Protein AF-A0A948B055-F1 (afdb_monomer)

Nearest PDB structures (foldseek):
  8cvm-assembly1_0  TM=9.613E-01  e=2.142E-02  Cutibacterium acnes
  8g2d-assembly1_16  TM=9.040E-01  e=3.318E-02  Thermus thermophilus HB8
  6o90-assembly1_3  TM=9.440E-01  e=7.478E-02  Enterococcus faecalis
  7nql-assembly1_B6  TM=7.366E-01  e=4.303E-01  Sus scrofa
  7jil-assembly1_c  TM=7.570E-01  e=2.326E+00  Flavobacterium johnsoniae

Foldseek 3Di:
DPDQPWDKFFWFFQDAPDPPRGPRDRPDIDTDRLQPDFFKDWDFDQDPVSRDGTITIGPDTSHRPD

Structure (mmCIF, N/CA/C/O backbone):
data_AF-A0A948B055-F1
#
_entry.id   AF-A0A948B055-F1
#
loop_
_atom_site.group_PDB
_atom_site.id
_atom_site.type_symbol
_atom_site.label_atom_id
_atom_site.label_alt_id
_atom_site.label_comp_id
_atom_site.label_asym_id
_atom_site.label_entity_id
_atom_site.label_seq_id
_atom_site.pdbx_PDB_ins_code
_atom_site.Cartn_x
_atom_site.Cartn_y
_atom_site.Cartn_z
_atom_site.occupancy
_atom_site.B_iso_or_equiv
_atom_site.auth_seq_id
_atom_site.auth_comp_id
_atom_site.auth_asym_id
_atom_site.auth_atom_id
_atom_site.pdbx_PDB_model_num
ATOM 1 N N . MET A 1 1 ? -15.842 -12.117 26.697 1.00 49.16 1 MET A N 1
ATOM 2 C CA . MET A 1 1 ? -14.589 -11.517 26.178 1.00 49.16 1 MET A CA 1
ATOM 3 C C . MET A 1 1 ? -14.842 -10.936 24.788 1.00 49.16 1 MET A C 1
ATOM 5 O O . MET A 1 1 ? -15.324 -11.683 23.939 1.00 49.16 1 MET A O 1
ATOM 9 N N . PRO A 1 2 ? -14.594 -9.640 24.527 1.00 51.19 2 PRO A N 1
ATOM 10 C CA . PRO A 1 2 ? -14.812 -9.066 23.202 1.00 51.19 2 PRO A CA 1
ATOM 11 C C . PRO A 1 2 ? -13.759 -9.610 22.227 1.00 51.19 2 PRO A C 1
ATOM 13 O O . PRO A 1 2 ? -12.608 -9.182 22.238 1.00 51.19 2 PRO A O 1
ATOM 16 N N . ARG A 1 3 ? -14.151 -10.566 21.376 1.00 56.16 3 ARG A N 1
ATOM 17 C CA . ARG A 1 3 ? -13.315 -11.061 20.273 1.00 56.16 3 ARG A CA 1
ATOM 18 C C . ARG A 1 3 ? -13.028 -9.880 19.342 1.00 56.16 3 ARG A C 1
ATOM 20 O O . ARG A 1 3 ? -13.954 -9.322 18.752 1.00 56.16 3 ARG A O 1
ATOM 27 N N . GLY A 1 4 ? -11.771 -9.434 19.292 1.00 59.09 4 GLY A N 1
ATOM 28 C CA . GLY A 1 4 ? -11.347 -8.316 18.449 1.00 59.09 4 GLY A CA 1
ATOM 29 C C . GLY A 1 4 ? -11.818 -8.543 17.015 1.00 59.09 4 GLY A C 1
ATOM 30 O O . GLY A 1 4 ? -11.600 -9.612 16.460 1.00 59.09 4 GLY A O 1
ATOM 31 N N . LYS A 1 5 ? -12.524 -7.572 16.428 1.00 65.75 5 LYS A N 1
ATOM 32 C CA . LYS A 1 5 ? -13.068 -7.687 15.070 1.00 65.75 5 LYS A CA 1
ATOM 33 C C . LYS A 1 5 ? -11.926 -7.484 14.066 1.00 65.75 5 LYS A C 1
ATOM 35 O O . LYS A 1 5 ? -11.753 -6.389 13.526 1.00 65.75 5 LYS A O 1
ATOM 40 N N . ASN A 1 6 ? -11.110 -8.517 13.845 1.00 72.12 6 ASN A N 1
ATOM 41 C CA . ASN A 1 6 ? -10.078 -8.497 12.808 1.00 72.12 6 ASN A CA 1
ATOM 42 C C . ASN A 1 6 ? -10.775 -8.386 11.448 1.00 72.12 6 ASN A C 1
ATOM 44 O O . ASN A 1 6 ? -11.705 -9.135 11.155 1.00 72.12 6 ASN A O 1
ATOM 48 N N . THR A 1 7 ? -10.346 -7.454 10.607 1.00 77.56 7 THR A N 1
ATOM 49 C CA . THR A 1 7 ? -10.834 -7.340 9.234 1.00 77.56 7 THR A CA 1
ATOM 50 C C . THR A 1 7 ? -9.710 -7.651 8.271 1.00 77.56 7 THR A C 1
ATOM 52 O O . THR A 1 7 ? -8.570 -7.233 8.460 1.00 77.56 7 THR A O 1
ATOM 55 N N . ASN A 1 8 ? -10.050 -8.396 7.228 1.00 82.06 8 ASN A N 1
ATOM 56 C CA . ASN A 1 8 ? -9.150 -8.607 6.115 1.00 82.06 8 ASN A CA 1
ATOM 57 C C . ASN A 1 8 ? -9.124 -7.340 5.260 1.00 82.06 8 ASN A C 1
ATOM 59 O O . ASN A 1 8 ? -10.157 -6.942 4.725 1.00 82.06 8 ASN A O 1
ATOM 63 N N . VAL A 1 9 ? -7.950 -6.744 5.115 1.00 83.50 9 VAL A N 1
ATOM 64 C CA . VAL A 1 9 ? -7.701 -5.665 4.161 1.00 83.50 9 VAL A CA 1
ATOM 65 C C . VAL A 1 9 ? -6.774 -6.164 3.070 1.00 83.50 9 VAL A C 1
ATOM 67 O O . VAL A 1 9 ? -5.902 -7.009 3.299 1.00 83.50 9 VAL A O 1
ATOM 70 N N . TYR A 1 10 ? -6.987 -5.647 1.871 1.00 84.50 10 TYR A N 1
ATOM 71 C CA . TYR A 1 10 ? -6.163 -5.956 0.722 1.00 84.50 10 TYR A CA 1
ATOM 72 C C . TYR A 1 10 ? -5.177 -4.815 0.488 1.00 84.50 10 TYR A C 1
ATOM 74 O O . TYR A 1 10 ? -5.563 -3.647 0.485 1.00 84.50 10 TYR A O 1
ATOM 82 N N . LEU A 1 11 ? -3.903 -5.156 0.315 1.00 85.50 11 LEU A N 1
ATOM 83 C CA . LEU A 1 11 ? -2.845 -4.199 0.032 1.00 85.50 11 LEU A CA 1
ATOM 84 C C . LEU A 1 11 ? -2.601 -4.159 -1.468 1.00 85.50 11 LEU A C 1
ATOM 86 O O . LEU A 1 11 ? -2.219 -5.162 -2.081 1.00 85.50 11 LEU A O 1
ATOM 90 N N . VAL A 1 12 ? -2.812 -2.977 -2.023 1.00 85.25 12 VAL A N 1
ATOM 91 C CA . VAL A 1 12 ? -2.662 -2.664 -3.436 1.00 85.25 12 VAL A CA 1
ATOM 92 C C . VAL A 1 12 ? -1.318 -1.980 -3.638 1.00 85.25 12 VAL A C 1
ATOM 94 O O . VAL A 1 12 ? -0.968 -1.053 -2.909 1.00 85.25 12 VAL A O 1
ATOM 97 N N . CYS A 1 13 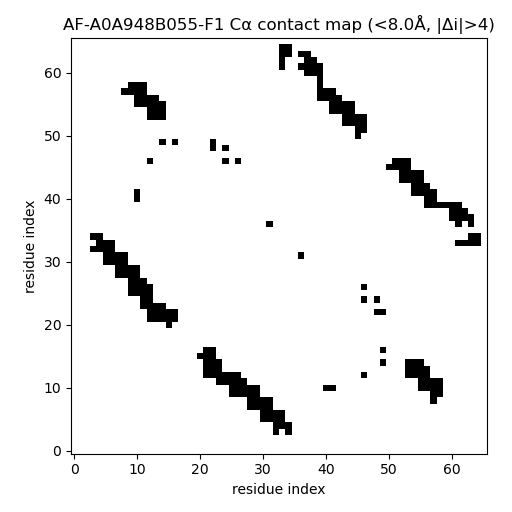? -0.552 -2.434 -4.625 1.00 85.56 13 CYS A N 1
ATOM 98 C CA . CYS A 1 13 ? 0.680 -1.779 -5.045 1.00 85.56 13 CYS A CA 1
ATOM 99 C C . CYS A 1 13 ? 0.364 -0.369 -5.569 1.00 85.56 13 CYS A C 1
ATOM 101 O O . CYS A 1 13 ? -0.301 -0.216 -6.599 1.00 85.56 13 CYS A O 1
ATOM 103 N N . GLN A 1 14 ? 0.849 0.647 -4.854 1.00 79.62 14 GLN A N 1
ATOM 104 C CA . GLN A 1 14 ? 0.685 2.065 -5.190 1.00 79.62 14 GLN A CA 1
ATOM 105 C C . GLN A 1 14 ? 1.787 2.587 -6.122 1.00 79.62 14 GLN A C 1
ATOM 107 O O . GLN A 1 14 ? 1.763 3.751 -6.509 1.00 79.62 14 GLN A O 1
ATOM 112 N N . GLU A 1 15 ? 2.742 1.739 -6.511 1.00 77.25 15 GLU A N 1
ATOM 113 C CA . GLU A 1 15 ? 3.825 2.143 -7.403 1.00 77.25 15 GLU A CA 1
ATOM 114 C C . GLU A 1 15 ? 3.301 2.505 -8.794 1.00 77.25 15 GLU A C 1
ATOM 116 O O . GLU A 1 15 ? 2.511 1.765 -9.393 1.00 77.25 15 GLU A O 1
ATOM 121 N N . ALA A 1 16 ? 3.803 3.607 -9.343 1.00 68.69 16 ALA A N 1
ATOM 122 C CA . ALA A 1 16 ? 3.647 3.934 -10.749 1.00 68.69 16 ALA A CA 1
ATOM 123 C C . ALA A 1 16 ? 4.527 2.994 -11.599 1.00 68.69 16 ALA A C 1
ATOM 125 O O . ALA A 1 16 ? 5.751 2.979 -11.471 1.00 68.69 16 ALA A O 1
ATOM 126 N N . VAL A 1 17 ? 3.896 2.189 -12.457 1.00 66.81 17 VAL A N 1
ATOM 127 C CA . VAL A 1 17 ? 4.567 1.353 -13.475 1.00 66.81 17 VAL A CA 1
ATOM 128 C C . VAL A 1 17 ? 4.897 2.191 -14.713 1.00 66.81 17 VAL A C 1
ATOM 130 O O . VAL A 1 17 ? 5.799 1.865 -15.477 1.00 66.81 17 VAL A O 1
ATOM 133 N N . SER A 1 18 ? 4.192 3.302 -14.916 1.00 65.31 18 SER A N 1
ATOM 134 C CA . SER A 1 18 ? 4.458 4.287 -15.968 1.00 65.31 18 SER A CA 1
ATOM 135 C C . SER A 1 18 ? 4.071 5.679 -15.470 1.00 65.31 18 SER A C 1
ATOM 137 O O . SER A 1 18 ? 3.337 5.781 -14.488 1.00 65.31 18 SER A O 1
ATOM 139 N N . LYS A 1 19 ? 4.523 6.739 -16.159 1.00 66.50 19 LYS A N 1
ATOM 140 C CA . LYS A 1 19 ? 4.298 8.155 -15.791 1.00 66.50 19 LYS A CA 1
ATOM 141 C C . LYS A 1 19 ? 2.824 8.504 -15.496 1.00 66.50 19 LYS A C 1
ATOM 143 O O . LYS A 1 19 ? 2.579 9.438 -14.748 1.00 66.50 19 LYS A O 1
ATOM 148 N N . ASP A 1 20 ? 1.882 7.711 -16.015 1.00 58.56 20 A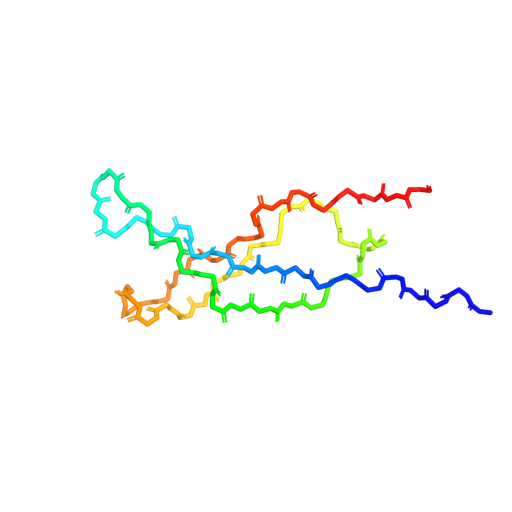SP A N 1
ATOM 149 C CA . ASP A 1 20 ? 0.434 7.869 -15.825 1.00 58.56 20 ASP A CA 1
ATOM 150 C C . ASP A 1 20 ? -0.276 6.618 -15.246 1.00 58.56 20 ASP A C 1
ATOM 152 O O . ASP A 1 20 ? -1.465 6.641 -14.943 1.00 58.56 20 ASP A O 1
ATOM 156 N N . LYS A 1 21 ? 0.430 5.491 -15.054 1.00 71.38 21 LYS A N 1
ATOM 157 C CA . LYS A 1 21 ? -0.211 4.199 -14.741 1.00 71.38 21 LYS A CA 1
ATOM 158 C C . LYS A 1 21 ? 0.300 3.597 -13.441 1.00 71.38 21 LYS A C 1
ATOM 160 O O . LYS A 1 21 ? 1.466 3.220 -13.326 1.00 71.38 21 LYS A O 1
ATOM 165 N N . LYS A 1 22 ? -0.599 3.451 -12.470 1.00 74.50 22 LYS A N 1
ATOM 166 C CA . LYS A 1 22 ? -0.348 2.725 -11.218 1.00 74.50 22 LYS A CA 1
ATOM 167 C C . LYS A 1 22 ? -0.410 1.220 -11.457 1.00 74.50 22 LYS A C 1
ATOM 169 O O . LYS A 1 22 ? -1.199 0.749 -12.272 1.00 74.50 22 LYS A O 1
ATOM 174 N N . CYS A 1 23 ? 0.412 0.465 -10.734 1.00 80.62 23 CYS A N 1
ATOM 175 C CA . CYS A 1 23 ? 0.472 -0.989 -10.847 1.00 80.62 23 CYS A CA 1
ATOM 176 C C . CYS A 1 23 ? -0.886 -1.639 -10.574 1.00 80.62 23 CYS A C 1
ATOM 178 O O . CYS A 1 23 ? -1.318 -2.518 -11.326 1.00 80.62 23 CYS A O 1
ATOM 180 N N . GLY A 1 24 ? -1.533 -1.215 -9.483 1.00 72.19 24 GLY A N 1
ATOM 181 C CA . GLY A 1 24 ? -2.839 -1.725 -9.071 1.00 72.19 24 GLY A CA 1
ATOM 182 C C . GLY A 1 24 ? -2.832 -3.199 -8.648 1.00 72.19 24 GLY A C 1
ATOM 183 O O . GLY A 1 24 ? -3.895 -3.766 -8.429 1.00 72.19 24 GLY A O 1
ATOM 184 N N . MET A 1 25 ? -1.660 -3.839 -8.528 1.00 78.81 25 MET A N 1
ATOM 185 C CA . MET A 1 25 ? -1.538 -5.235 -8.093 1.00 78.81 25 MET A CA 1
ATOM 186 C C . MET A 1 25 ? -2.016 -5.386 -6.648 1.00 78.81 25 MET A C 1
ATOM 188 O O . MET A 1 25 ? -1.353 -4.932 -5.713 1.00 78.81 25 MET A O 1
ATOM 192 N N . GLN A 1 26 ? -3.145 -6.060 -6.459 1.00 74.56 26 GLN A N 1
ATOM 193 C CA . GLN A 1 26 ? -3.699 -6.375 -5.147 1.00 74.56 26 GLN A CA 1
ATOM 194 C C . GLN A 1 26 ? -3.245 -7.773 -4.703 1.00 74.56 26 GLN A C 1
ATOM 196 O O . GLN A 1 26 ? -4.021 -8.723 -4.680 1.00 74.56 26 GLN A O 1
ATOM 201 N N . ASN A 1 27 ? -1.955 -7.907 -4.391 1.00 70.88 27 ASN A N 1
ATOM 202 C CA . ASN A 1 27 ? -1.328 -9.220 -4.200 1.00 70.88 27 ASN A CA 1
ATOM 203 C C . ASN 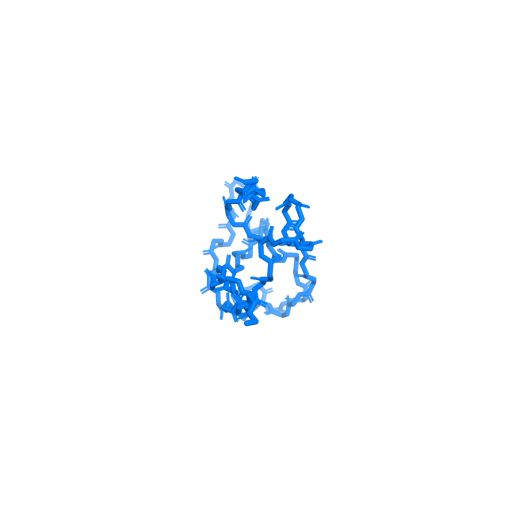A 1 27 ? -1.384 -9.734 -2.754 1.00 70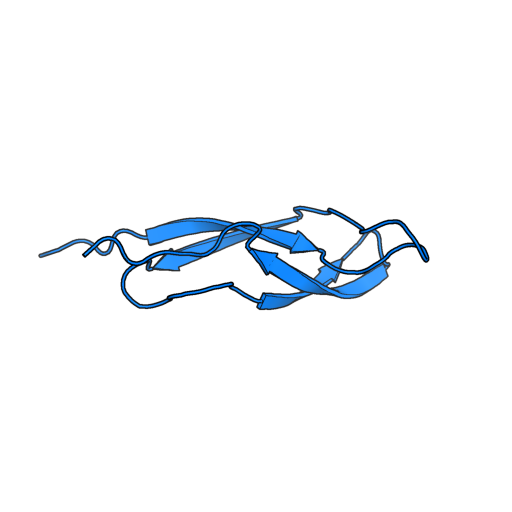.88 27 ASN A C 1
ATOM 205 O O . ASN A 1 27 ? -1.089 -10.896 -2.492 1.00 70.88 27 ASN A O 1
ATOM 209 N N . TYR A 1 28 ? -1.715 -8.872 -1.790 1.00 79.62 28 TYR A N 1
ATOM 210 C CA . TYR A 1 28 ? -1.571 -9.210 -0.379 1.00 79.62 28 TYR A CA 1
ATOM 211 C C . TYR A 1 28 ? -2.841 -8.963 0.408 1.00 79.62 28 TYR A C 1
ATOM 213 O O . TYR A 1 28 ? -3.447 -7.899 0.322 1.00 79.62 28 TYR A O 1
ATOM 221 N N . LYS A 1 29 ? -3.187 -9.938 1.242 1.00 83.94 29 LYS A N 1
ATOM 222 C CA . LYS A 1 29 ? -4.279 -9.862 2.203 1.00 83.94 29 LYS A CA 1
ATOM 223 C C . LYS A 1 29 ? -3.679 -9.883 3.597 1.00 83.94 29 LYS A C 1
ATOM 225 O O . LYS A 1 29 ? -2.896 -10.774 3.911 1.00 83.94 29 LYS A O 1
ATOM 230 N N . THR A 1 30 ? -4.032 -8.911 4.424 1.00 83.38 30 THR A N 1
ATOM 231 C CA . THR A 1 30 ? -3.587 -8.869 5.818 1.00 83.38 30 THR A CA 1
ATOM 232 C C . THR A 1 30 ? -4.769 -8.674 6.750 1.00 83.38 30 THR A C 1
ATOM 234 O O . THR A 1 30 ? -5.778 -8.062 6.395 1.00 83.38 30 THR A O 1
ATOM 237 N N . ARG A 1 31 ? -4.663 -9.261 7.939 1.00 82.38 31 ARG A N 1
ATOM 238 C CA . ARG A 1 31 ? -5.655 -9.141 9.003 1.00 82.38 31 ARG A CA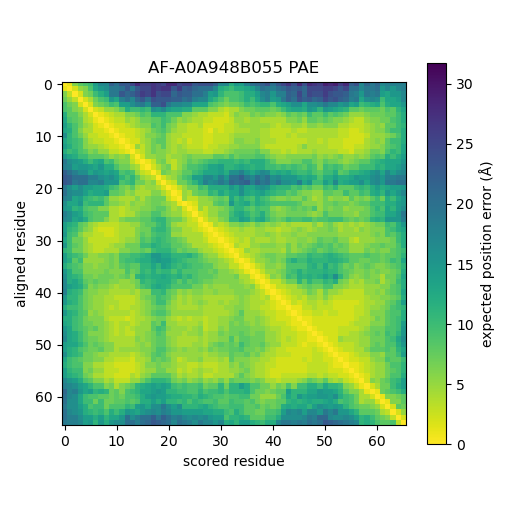 1
ATOM 239 C C . ARG A 1 31 ? -5.243 -7.982 9.883 1.00 82.38 31 ARG A C 1
ATOM 241 O O . ARG A 1 31 ? -4.224 -8.055 10.559 1.00 82.38 31 ARG A O 1
ATOM 248 N N . ILE A 1 32 ? -6.051 -6.935 9.887 1.00 82.38 32 ILE A N 1
ATOM 249 C CA . ILE A 1 32 ? -5.826 -5.770 10.736 1.00 82.38 32 ILE A CA 1
ATOM 250 C C . ILE A 1 32 ? -6.932 -5.698 11.772 1.00 82.38 32 ILE A C 1
ATOM 252 O O . ILE A 1 32 ? -8.094 -6.019 11.505 1.00 82.38 32 ILE A O 1
ATOM 256 N N . ASN A 1 33 ? -6.568 -5.320 12.988 1.00 78.62 33 ASN A N 1
ATOM 257 C CA . ASN A 1 33 ? -7.547 -5.076 14.026 1.00 78.62 33 ASN A CA 1
ATOM 258 C C . ASN A 1 33 ? -8.036 -3.633 13.884 1.00 78.62 33 ASN A C 1
ATOM 260 O O . ASN A 1 33 ? -7.297 -2.695 14.177 1.00 78.62 33 ASN A O 1
ATOM 264 N N . LYS A 1 34 ? -9.290 -3.466 13.444 1.00 71.62 34 LYS A N 1
ATOM 265 C CA . LYS A 1 34 ? -9.929 -2.150 13.260 1.00 71.62 34 LYS A CA 1
ATOM 266 C C . LYS A 1 34 ? -9.946 -1.302 14.534 1.00 71.62 34 LYS A C 1
ATOM 268 O O . LYS A 1 34 ? -10.150 -0.101 14.447 1.00 71.62 34 LYS A O 1
ATOM 273 N N . LYS A 1 35 ? -9.769 -1.941 15.700 1.00 71.62 35 LYS A N 1
ATOM 274 C CA . LYS A 1 35 ? -9.726 -1.267 16.998 1.00 71.62 35 LYS A CA 1
ATOM 275 C C . LYS A 1 35 ? -8.402 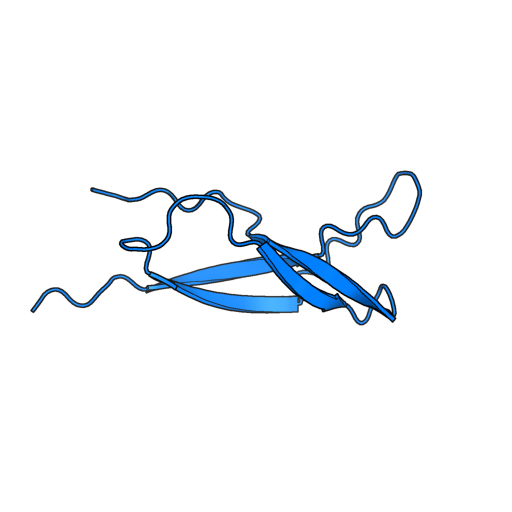-0.565 17.299 1.00 71.62 35 LYS A C 1
ATOM 277 O O . LYS A 1 35 ? -8.380 0.429 18.003 1.00 71.62 35 LYS A O 1
ATOM 282 N N . THR A 1 36 ? -7.298 -1.116 16.806 1.00 75.06 36 THR A N 1
ATOM 283 C CA . THR A 1 36 ? -5.948 -0.639 17.144 1.00 75.06 36 THR A CA 1
ATOM 284 C C . THR A 1 36 ? -5.274 0.080 15.987 1.00 75.06 36 THR A C 1
ATOM 286 O O . THR A 1 36 ? -4.367 0.867 16.217 1.00 75.06 36 THR A O 1
ATOM 289 N N . ILE A 1 37 ? -5.678 -0.208 14.747 1.00 73.75 37 ILE A N 1
ATOM 290 C CA . ILE A 1 37 ? -5.112 0.406 13.547 1.00 73.75 37 ILE A CA 1
ATOM 291 C C . ILE A 1 37 ? -6.152 1.336 12.931 1.00 73.75 37 ILE A C 1
ATOM 293 O O . ILE A 1 37 ? -7.183 0.877 12.435 1.00 73.75 37 ILE A O 1
ATOM 297 N N . THR A 1 38 ? -5.842 2.628 12.933 1.00 69.19 38 THR A N 1
ATOM 298 C CA . THR A 1 38 ? -6.627 3.700 12.313 1.00 69.19 38 THR A CA 1
ATOM 299 C C . THR A 1 38 ? -5.839 4.298 11.149 1.00 69.19 38 THR A C 1
ATOM 301 O O . THR A 1 38 ? -4.646 4.557 11.277 1.00 69.19 38 THR A O 1
ATOM 304 N N . GLY A 1 39 ? -6.496 4.514 10.005 1.00 77.88 39 GLY A N 1
ATOM 305 C CA . GLY A 1 39 ? -5.884 5.131 8.818 1.00 77.88 39 GLY A CA 1
ATOM 306 C C . GLY A 1 3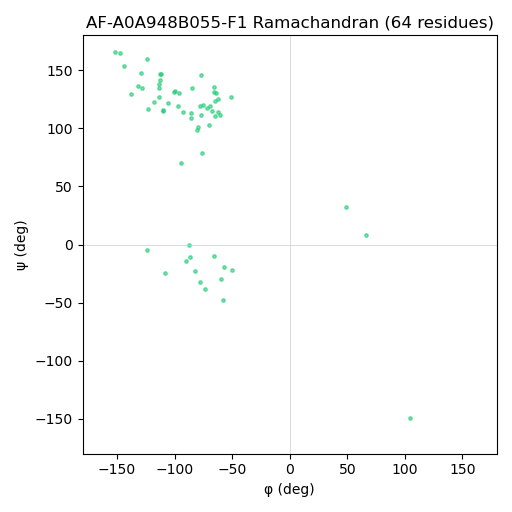9 ? -5.549 4.147 7.690 1.00 77.88 39 GLY A C 1
ATOM 307 O O . GLY A 1 39 ? -6.258 3.159 7.477 1.00 77.88 39 GLY A O 1
ATOM 308 N N . LYS A 1 40 ? -4.502 4.445 6.911 1.00 78.81 40 LYS A N 1
ATOM 309 C CA . LYS A 1 40 ? -4.051 3.617 5.780 1.00 78.81 40 LYS A CA 1
ATOM 310 C C . LYS A 1 40 ? -2.924 2.694 6.222 1.00 78.81 40 LYS A C 1
ATOM 312 O O . LYS A 1 40 ? -1.951 3.133 6.819 1.00 78.81 40 LYS A O 1
ATOM 317 N N . LEU A 1 41 ? -3.047 1.407 5.900 1.00 82.31 41 LEU A N 1
ATOM 318 C CA . LEU A 1 41 ? -1.954 0.464 6.108 1.00 82.31 41 LEU A CA 1
ATOM 319 C C . LEU A 1 41 ? -1.019 0.498 4.903 1.00 82.31 41 LEU A C 1
ATOM 321 O O . LEU A 1 41 ? -1.417 0.072 3.820 1.00 82.31 41 LEU A O 1
ATOM 325 N N . GLU A 1 42 ? 0.204 0.969 5.105 1.00 85.88 42 GLU A N 1
ATOM 326 C CA . GLU A 1 42 ? 1.228 1.091 4.072 1.00 85.88 42 GLU A CA 1
ATOM 327 C C . GLU A 1 42 ? 2.424 0.208 4.422 1.00 85.88 42 GLU A C 1
ATOM 329 O O . GLU A 1 42 ? 3.007 0.326 5.495 1.00 85.88 42 GLU A O 1
ATOM 334 N N . HIS A 1 43 ? 2.782 -0.715 3.531 1.00 85.88 43 HIS A N 1
ATOM 335 C CA . HIS A 1 43 ? 3.885 -1.642 3.757 1.00 85.88 43 HIS A CA 1
ATOM 336 C C . HIS A 1 43 ? 4.718 -1.791 2.487 1.00 85.88 43 HIS A C 1
ATOM 338 O O . HIS A 1 43 ? 4.182 -2.082 1.414 1.00 85.88 43 HIS A O 1
ATOM 344 N N . LYS A 1 44 ? 6.042 -1.643 2.601 1.00 86.88 44 LYS A N 1
ATOM 345 C CA . LYS A 1 44 ? 6.959 -1.975 1.506 1.00 86.88 44 LYS A CA 1
ATOM 346 C C . LYS A 1 44 ? 6.986 -3.487 1.315 1.00 86.88 44 LYS A C 1
ATOM 348 O O . LYS A 1 44 ? 7.319 -4.231 2.231 1.00 86.88 44 LYS A O 1
ATOM 353 N N . LYS A 1 45 ? 6.599 -3.938 0.128 1.00 86.19 45 LYS A N 1
ATOM 354 C CA . LYS A 1 45 ? 6.575 -5.353 -0.240 1.00 86.19 45 LYS A CA 1
ATOM 355 C C . LYS A 1 45 ? 6.951 -5.526 -1.699 1.00 86.19 45 LYS A C 1
ATOM 357 O O . LYS A 1 45 ? 6.778 -4.615 -2.510 1.00 86.19 45 LYS A O 1
ATOM 362 N N . PHE A 1 46 ? 7.493 -6.688 -2.026 1.00 85.69 46 PHE A N 1
ATOM 363 C CA . PHE A 1 46 ? 7.882 -6.993 -3.393 1.00 85.69 46 PHE A CA 1
ATOM 364 C C . PHE A 1 46 ? 6.644 -7.058 -4.295 1.00 85.69 46 PHE A C 1
ATOM 366 O O . PHE A 1 46 ? 5.651 -7.696 -3.954 1.00 85.69 46 PHE A O 1
ATOM 373 N N . CYS A 1 47 ? 6.678 -6.373 -5.433 1.00 83.88 47 CYS A N 1
ATOM 374 C CA . CYS A 1 47 ? 5.635 -6.477 -6.446 1.00 83.88 47 CYS A CA 1
ATOM 375 C C . CYS A 1 47 ? 6.207 -7.204 -7.658 1.00 83.88 47 CYS A C 1
ATOM 377 O O . CYS A 1 47 ? 7.079 -6.662 -8.333 1.00 83.88 47 CYS A O 1
ATOM 379 N N . ALA A 1 48 ? 5.675 -8.386 -7.976 1.00 81.69 48 ALA A N 1
ATOM 380 C CA . ALA A 1 48 ? 6.128 -9.179 -9.119 1.00 81.69 48 ALA A CA 1
ATOM 381 C C . ALA A 1 48 ? 5.969 -8.443 -10.463 1.00 81.69 48 ALA A C 1
ATOM 383 O O . ALA A 1 48 ? 6.774 -8.626 -11.364 1.00 81.69 48 ALA A O 1
ATOM 384 N N . LYS A 1 49 ? 4.976 -7.550 -10.585 1.00 82.12 49 LYS A N 1
ATOM 385 C C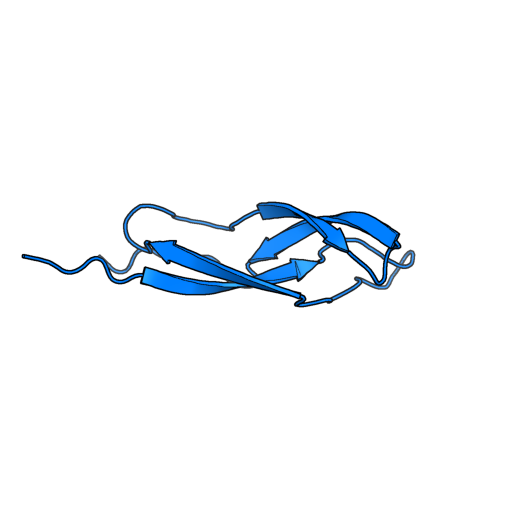A . LYS A 1 49 ? 4.759 -6.757 -11.809 1.00 82.12 49 LYS A CA 1
ATOM 386 C C . LYS A 1 49 ? 5.792 -5.654 -11.998 1.00 82.12 49 LYS A C 1
ATOM 388 O O . LYS A 1 49 ? 6.186 -5.367 -13.118 1.00 82.12 49 LYS A O 1
ATOM 393 N N . CYS A 1 50 ? 6.193 -5.018 -10.899 1.00 82.88 50 CYS A N 1
ATOM 394 C CA . CYS A 1 50 ? 7.212 -3.970 -10.911 1.00 82.88 50 CYS A CA 1
ATOM 395 C C . CYS A 1 50 ? 8.630 -4.548 -10.799 1.00 82.88 50 CYS A C 1
ATOM 397 O O . CYS A 1 50 ? 9.592 -3.796 -10.923 1.00 82.88 50 CYS A O 1
ATOM 399 N N . ASN A 1 51 ? 8.738 -5.847 -10.497 1.00 84.50 51 ASN A N 1
ATOM 400 C CA . ASN A 1 51 ? 9.962 -6.582 -10.196 1.00 84.50 51 ASN A CA 1
ATOM 401 C C . ASN A 1 51 ? 10.867 -5.887 -9.158 1.00 84.50 51 ASN A C 1
ATOM 403 O O . ASN A 1 51 ? 12.091 -5.943 -9.234 1.00 84.50 51 ASN A O 1
ATOM 407 N N . LYS A 1 52 ? 10.259 -5.168 -8.205 1.00 84.81 52 LYS A N 1
ATOM 408 C CA . LYS A 1 52 ? 10.970 -4.386 -7.185 1.00 84.81 52 LYS A CA 1
ATOM 409 C C . LYS A 1 52 ? 10.153 -4.252 -5.901 1.00 84.81 52 LYS A C 1
ATOM 411 O O . LYS A 1 52 ? 8.950 -4.535 -5.871 1.00 84.81 52 LYS A O 1
ATOM 416 N N . SER A 1 53 ? 10.814 -3.833 -4.826 1.00 87.38 53 SER A N 1
ATOM 417 C CA . SER A 1 53 ? 10.181 -3.569 -3.531 1.00 87.38 53 SER A CA 1
ATOM 418 C C . SER A 1 53 ? 9.444 -2.240 -3.566 1.00 87.38 53 SER A C 1
ATOM 420 O O . SER A 1 53 ? 10.057 -1.181 -3.633 1.00 87.38 53 SER A O 1
ATOM 422 N N . THR A 1 54 ? 8.120 -2.314 -3.505 1.00 87.81 54 THR A N 1
ATOM 423 C CA . THR A 1 54 ? 7.222 -1.181 -3.733 1.00 87.81 54 THR A CA 1
ATOM 424 C C . THR A 1 54 ? 6.300 -0.950 -2.549 1.00 87.81 54 THR A C 1
ATOM 426 O O . THR A 1 54 ? 6.043 -1.854 -1.743 1.00 87.81 54 THR A O 1
ATOM 429 N N . LEU A 1 55 ? 5.756 0.257 -2.449 1.00 87.56 55 LEU A N 1
ATOM 430 C CA . LEU A 1 55 ? 4.825 0.599 -1.386 1.00 87.56 55 LEU A CA 1
ATOM 431 C C . LEU A 1 55 ? 3.432 0.033 -1.704 1.00 87.56 55 LEU A C 1
ATOM 433 O O . LEU A 1 55 ? 2.823 0.348 -2.728 1.00 87.56 55 LEU A O 1
ATOM 437 N N . HIS A 1 56 ? 2.943 -0.848 -0.835 1.00 88.19 56 HIS A N 1
ATOM 438 C CA . HIS A 1 56 ? 1.601 -1.409 -0.921 1.00 88.19 56 HIS A CA 1
ATOM 439 C C . HIS A 1 56 ? 0.713 -0.777 0.144 1.00 88.19 56 HIS A C 1
ATOM 441 O O . HIS A 1 56 ? 1.008 -0.900 1.332 1.00 88.19 56 HIS A O 1
ATOM 447 N N . ALA A 1 57 ? -0.379 -0.148 -0.278 1.00 85.19 57 ALA A N 1
ATOM 448 C CA . ALA A 1 57 ? -1.312 0.547 0.595 1.00 85.19 57 ALA A CA 1
ATOM 449 C C . ALA A 1 57 ? -2.676 -0.155 0.629 1.00 85.19 57 ALA A C 1
ATOM 451 O O . ALA A 1 57 ? -3.129 -0.713 -0.371 1.00 85.19 57 ALA A O 1
ATOM 452 N N . SER A 1 58 ? -3.358 -0.104 1.771 1.00 81.88 58 SER A N 1
ATOM 453 C CA . SER A 1 58 ? -4.790 -0.407 1.847 1.00 81.88 58 SER A CA 1
ATOM 454 C C . SER A 1 58 ? -5.561 0.600 0.991 1.00 81.88 58 SER A C 1
ATOM 456 O O . SER A 1 58 ? -5.436 1.806 1.200 1.00 81.88 58 SER A O 1
ATOM 458 N N . GLY A 1 59 ? -6.373 0.119 0.043 1.00 66.62 59 GLY A N 1
ATOM 459 C CA . GLY A 1 59 ? -7.199 0.973 -0.824 1.00 66.62 59 GLY A CA 1
ATOM 460 C C . GLY A 1 59 ? -8.306 1.739 -0.086 1.00 66.62 59 GLY A C 1
ATOM 461 O O . GLY A 1 59 ? -8.934 2.621 -0.661 1.00 66.62 59 GLY A O 1
ATOM 462 N N . SER A 1 60 ? -8.545 1.423 1.187 1.00 61.66 60 SER A N 1
ATOM 463 C CA . SER A 1 60 ? -9.599 2.019 2.007 1.00 61.66 60 SER A CA 1
ATOM 464 C C . SER A 1 60 ? -9.034 2.444 3.359 1.00 61.66 60 SER A C 1
ATOM 466 O O . SER A 1 60 ? -8.266 1.698 3.977 1.00 61.66 60 SER A O 1
ATOM 468 N N . GLU A 1 61 ? -9.417 3.633 3.821 1.00 63.59 61 GLU A N 1
ATOM 469 C CA . GLU A 1 61 ? -9.112 4.104 5.171 1.00 63.59 61 GLU A CA 1
ATOM 470 C C . GLU A 1 61 ? -9.832 3.220 6.190 1.00 63.59 61 GLU A C 1
ATOM 472 O O . GLU A 1 61 ? -11.053 3.042 6.145 1.00 63.59 61 GLU A O 1
ATOM 477 N N . ILE A 1 62 ? -9.068 2.638 7.108 1.00 68.44 62 ILE A N 1
ATOM 478 C CA . ILE A 1 62 ? -9.605 1.805 8.172 1.00 68.44 62 ILE A CA 1
ATOM 479 C C . ILE A 1 62 ? -10.136 2.756 9.246 1.00 68.44 62 ILE A C 1
ATOM 481 O O . ILE A 1 62 ? -9.367 3.334 10.016 1.00 68.44 62 ILE A O 1
ATOM 485 N N . LYS A 1 63 ? -11.458 2.949 9.265 1.00 58.59 63 LYS A N 1
ATOM 486 C CA . LYS A 1 63 ? -12.151 3.728 10.297 1.00 58.59 63 LYS A CA 1
ATOM 487 C C . LYS A 1 63 ? -12.446 2.842 11.507 1.00 58.59 63 LYS A C 1
ATOM 489 O O . LYS A 1 63 ? -12.922 1.713 11.359 1.00 58.59 63 LYS A O 1
ATOM 494 N N . HIS A 1 64 ? -12.174 3.369 12.696 1.00 53.69 64 HIS A N 1
ATOM 495 C CA . HIS A 1 64 ? -12.617 2.773 13.948 1.00 53.69 64 HIS A CA 1
ATOM 496 C C . HIS A 1 64 ? -14.148 2.888 14.012 1.00 53.69 64 HIS A C 1
ATOM 498 O O . HIS A 1 64 ? -14.676 3.995 14.039 1.00 53.69 64 HIS A O 1
ATOM 504 N N . SER A 1 65 ? -14.872 1.765 13.995 1.00 52.81 65 SER A N 1
ATOM 505 C CA . SER A 1 65 ? -16.264 1.772 14.463 1.00 52.81 65 SER A CA 1
ATOM 506 C C . SER A 1 65 ? -16.209 1.708 15.981 1.00 52.81 65 SER A C 1
ATOM 508 O O . SER A 1 65 ? -15.963 0.628 16.530 1.00 52.81 65 SER A O 1
ATOM 510 N N . SER A 1 66 ? -16.344 2.877 16.610 1.00 53.38 66 SER A N 1
ATOM 511 C CA . SER A 1 66 ? -16.653 3.003 18.037 1.00 53.38 66 SER A CA 1
ATOM 512 C C . SER A 1 66 ? -17.956 2.289 18.377 1.00 53.38 66 SER A C 1
ATOM 514 O O . SER A 1 66 ? -18.868 2.296 17.519 1.00 53.38 66 SER A O 1
#

Radius of gyration: 13.63 Å; Cα contacts (8 Å, |Δi|>4): 131; chains: 1; bounding box: 28×20×42 Å

Sequence (66 aa):
MPRGKNTNVYLVCQEAVSKDKKCGMQNYKTRINKKTITGKLEHKKFCAKCNKSTLHASGSEIKHSS

Secondary structure (DSSP, 8-state):
-----EEEEEEEE--EEETT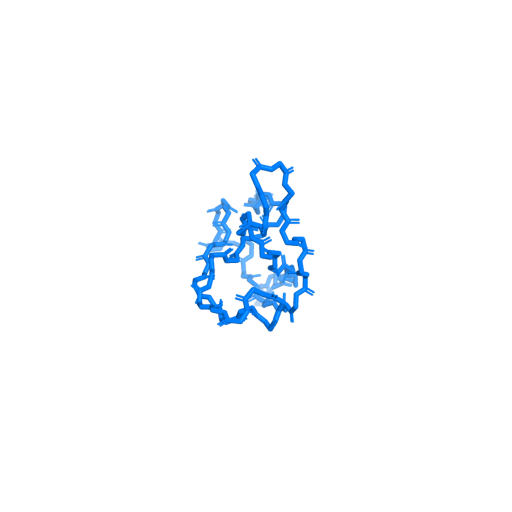EE-----EEEEEETTT--B--EEEEEETTTTEEEEEEESS-B----

pLDDT: mean 75.16, std 10.67, range [49.16, 88.19]

Mean predicted aligned error: 8.12 Å

Solvent-accessible surface area (backbone atoms only — not comparable to full-atom values): 4067 Å² total; per-residue (Å²): 131,87,76,77,67,63,39,82,44,50,29,25,31,65,40,66,75,43,104,89,39,62,59,63,49,68,83,40,77,46,77,43,45,36,87,80,48,74,43,69,54,73,45,79,40,75,34,83,89,74,73,41,79,33,49,21,30,35,87,54,72,38,66,62,84,126